Protein AF-A0A142G6P9-F1 (afdb_monomer)

Solvent-accessible surface area (backbone atoms only — not comparable to full-atom values): 4689 Å² total; per-residue (Å²): 133,79,84,58,71,66,60,59,54,54,48,55,51,60,74,39,57,81,37,68,66,48,48,47,52,54,48,50,56,50,46,53,54,52,52,60,51,38,72,79,39,76,83,47,61,67,59,51,53,50,45,53,53,51,50,53,53,47,52,52,51,52,52,50,53,53,52,54,55,55,59,60,65,74,73,76,84,84,134

Radius of gyration: 18.4 Å; Cα contacts (8 Å, |Δi|>4): 22; chains: 1; bounding box: 54×28×44 Å

InterPro domains:
  IPR000589 Small ribosomal subunit protein uS15 [PF00312] (6-70)
  IPR000589 Small ribosomal subunit protein uS15 [PS00362] (34-64)
  IPR000589 Small ribosomal subunit protein uS15 [SM01387] (3-78)
  IPR000589 Small ribosomal subunit protein uS15 [cd00353] (13-68)
  IPR005290 Small ribosomal subunit protein uS15, bacteria [MF_01343_B] (1-70)
  IPR005290 Small ribosomal subunit protein uS15, bacteria [PTHR23321] (8-69)
  IPR009068 uS15/NS1, RNA-binding domain superfamily [SSF47060] (3-70)

Sequence (79 aa):
MGKTPLISAISQEKKNTGSIEFQLFSLTNKIQRISSHLEFHKKDYLSQRGLQKLLAKRERLLSYLSTKKKNTKSGEATS

Mean predicted aligned error: 10.78 Å

Organism: NCBI:txid163685

Secondary structure (DSSP, 8-state):
----HHHHHHHHHHHTTTSHHHHHHHHHHHHHHHHHHHHH-TT-HHHHHHHHHHHHHHHHHHHHHHHHHHHHTTSSS--

Structure (mmCIF, N/CA/C/O backbone):
data_AF-A0A142G6P9-F1
#
_entry.id   AF-A0A142G6P9-F1
#
loop_
_atom_site.group_PDB
_atom_site.id
_atom_site.type_symbol
_atom_site.label_atom_id
_atom_site.label_alt_id
_atom_site.label_comp_id
_atom_site.label_asym_id
_atom_site.label_entity_id
_atom_site.label_seq_id
_atom_site.pdbx_PDB_ins_code
_atom_site.Cartn_x
_atom_site.Cartn_y
_atom_site.Cartn_z
_atom_site.occupancy
_atom_site.B_iso_or_equiv
_atom_site.auth_seq_id
_atom_site.auth_comp_id
_atom_site.auth_asym_id
_atom_site.auth_atom_id
_atom_site.pdbx_PDB_model_num
ATOM 1 N N . MET A 1 1 ? 19.324 23.076 27.696 1.00 42.78 1 MET A N 1
ATOM 2 C CA . MET A 1 1 ? 18.899 23.340 26.304 1.00 42.78 1 MET A CA 1
ATOM 3 C C . MET A 1 1 ? 17.791 22.370 25.930 1.00 42.78 1 MET A C 1
ATOM 5 O O . MET A 1 1 ? 17.855 21.211 26.322 1.00 42.78 1 MET A O 1
ATOM 9 N N . GLY A 1 2 ? 16.718 22.906 25.348 1.00 44.97 2 GLY A N 1
ATOM 10 C CA . GLY A 1 2 ? 15.371 22.335 25.351 1.00 44.97 2 GLY A CA 1
ATOM 11 C C . GLY A 1 2 ? 15.236 21.000 24.626 1.00 44.97 2 GLY A C 1
ATOM 12 O O . GLY A 1 2 ? 15.766 20.807 23.535 1.00 44.97 2 GLY A O 1
ATOM 13 N N . LYS A 1 3 ? 14.481 20.089 25.246 1.00 48.22 3 LYS A N 1
ATOM 14 C CA . LYS A 1 3 ? 13.997 18.860 24.619 1.00 48.22 3 LYS A CA 1
ATOM 15 C C . LYS A 1 3 ? 13.125 19.279 23.440 1.00 48.22 3 LYS A C 1
ATOM 17 O O . LYS A 1 3 ? 12.105 19.940 23.611 1.00 48.22 3 LYS A O 1
ATOM 22 N N . THR A 1 4 ? 13.612 18.966 22.254 1.00 46.34 4 THR A N 1
ATOM 23 C CA . THR A 1 4 ? 13.063 19.362 20.966 1.00 46.34 4 THR A CA 1
ATOM 24 C C . THR A 1 4 ? 11.595 18.924 20.842 1.00 46.34 4 THR A C 1
ATOM 26 O O . THR A 1 4 ? 11.297 17.741 21.028 1.00 46.34 4 THR A O 1
ATOM 29 N N . PRO A 1 5 ? 10.664 19.833 20.491 1.00 56.16 5 PRO A N 1
ATOM 30 C CA . PRO A 1 5 ? 9.236 19.516 20.330 1.00 56.16 5 PRO A CA 1
ATOM 31 C C . PRO A 1 5 ? 8.965 18.448 19.253 1.00 56.16 5 PRO A C 1
ATOM 33 O O . PRO A 1 5 ? 7.906 17.830 19.226 1.00 56.16 5 PRO A O 1
ATOM 36 N N . LEU A 1 6 ? 9.957 18.163 18.406 1.00 52.06 6 LEU A N 1
ATOM 37 C CA . LEU A 1 6 ? 9.912 17.103 17.405 1.00 52.06 6 LEU A CA 1
ATOM 38 C C . LEU A 1 6 ? 9.782 15.696 18.019 1.00 52.06 6 LEU A C 1
ATOM 40 O O . LEU A 1 6 ? 9.108 14.837 17.457 1.00 52.06 6 LEU A O 1
ATOM 44 N N . ILE A 1 7 ? 10.386 15.448 19.187 1.00 54.25 7 ILE A N 1
ATOM 45 C CA . ILE A 1 7 ? 10.390 14.109 19.800 1.0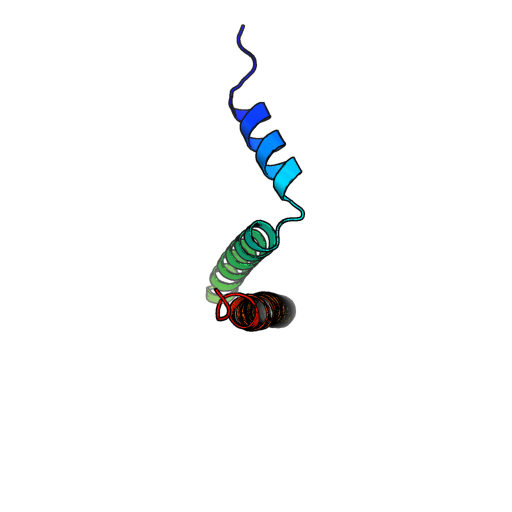0 54.25 7 ILE A CA 1
ATOM 46 C C . ILE A 1 7 ? 9.016 13.773 20.405 1.00 54.25 7 ILE A C 1
ATOM 48 O O . ILE A 1 7 ? 8.591 12.617 20.353 1.00 54.25 7 ILE A O 1
ATOM 52 N N . SER A 1 8 ? 8.284 14.761 20.939 1.00 54.81 8 SER A N 1
ATOM 53 C CA . SER A 1 8 ? 6.934 14.515 21.468 1.00 54.81 8 SER A CA 1
ATOM 54 C C . SER A 1 8 ? 5.919 14.269 20.350 1.00 54.81 8 SER A C 1
ATOM 56 O O . SER A 1 8 ? 5.104 13.356 20.482 1.00 54.81 8 SER A O 1
ATOM 58 N N . ALA A 1 9 ? 6.030 14.992 19.228 1.00 53.16 9 ALA A N 1
ATOM 59 C CA . ALA A 1 9 ? 5.187 14.797 18.049 1.00 53.16 9 ALA A CA 1
ATOM 60 C C . ALA A 1 9 ? 5.335 13.377 17.473 1.00 53.16 9 ALA A C 1
ATOM 62 O O . ALA A 1 9 ? 4.341 12.674 17.289 1.00 53.16 9 ALA A O 1
ATOM 63 N N . ILE A 1 10 ? 6.576 12.898 17.315 1.00 54.50 10 ILE A N 1
ATOM 64 C CA . ILE A 1 10 ? 6.858 11.527 16.855 1.00 54.50 10 ILE A CA 1
ATOM 65 C C . ILE A 1 10 ? 6.320 10.489 17.854 1.00 54.50 10 ILE A C 1
ATOM 67 O O . ILE A 1 10 ? 5.820 9.441 17.455 1.00 54.50 10 ILE A O 1
ATOM 71 N N . SER A 1 11 ? 6.388 10.761 19.161 1.00 51.31 11 SER A N 1
ATOM 72 C CA . SER A 1 11 ? 5.890 9.842 20.195 1.00 51.31 11 SER A CA 1
ATOM 73 C C . SER A 1 11 ? 4.354 9.740 20.214 1.00 51.31 11 SER A C 1
ATOM 75 O O . SER A 1 11 ? 3.814 8.640 20.351 1.00 51.31 11 SER A O 1
ATOM 77 N N . GLN A 1 12 ? 3.630 10.847 19.997 1.00 53.47 12 GLN A N 1
ATOM 78 C CA . GLN A 1 12 ? 2.167 10.840 19.829 1.00 53.47 12 GLN A CA 1
ATOM 79 C C . GLN A 1 12 ? 1.724 10.151 18.528 1.00 53.47 12 GLN A C 1
ATOM 81 O O . GLN A 1 12 ? 0.733 9.414 18.545 1.00 53.47 12 GLN A O 1
ATOM 86 N N . GLU A 1 13 ? 2.475 10.307 17.433 1.00 51.84 13 GLU A N 1
ATOM 87 C CA . GLU A 1 13 ? 2.272 9.539 16.194 1.00 51.84 13 GLU A CA 1
ATOM 88 C C . GLU A 1 13 ? 2.526 8.040 16.406 1.00 51.84 13 GLU A C 1
ATOM 90 O O . GLU A 1 13 ? 1.750 7.199 15.940 1.00 51.84 13 GLU A O 1
ATOM 95 N N . LYS A 1 14 ? 3.559 7.684 17.184 1.00 51.44 14 LYS A N 1
ATOM 96 C CA . LY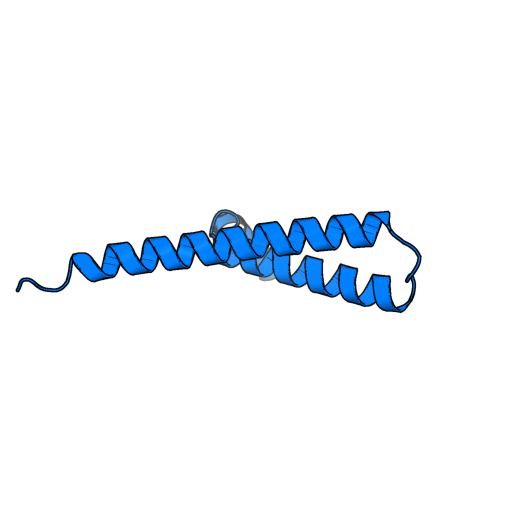S A 1 14 ? 3.883 6.289 17.523 1.00 51.44 14 LYS A CA 1
ATOM 97 C C . LYS A 1 14 ? 2.783 5.629 18.361 1.00 51.44 14 LYS A C 1
ATOM 99 O O . LYS A 1 14 ? 2.442 4.468 18.144 1.00 51.44 14 LYS A O 1
ATOM 104 N N . LYS A 1 15 ? 2.170 6.388 19.278 1.00 52.91 15 LYS A N 1
ATOM 105 C CA . LYS A 1 15 ? 1.037 5.933 20.105 1.00 52.91 15 LYS A CA 1
ATOM 106 C C . LYS A 1 15 ? -0.242 5.704 19.291 1.00 52.91 15 LYS A C 1
ATOM 108 O O . LYS A 1 15 ? -1.033 4.835 19.641 1.00 52.91 15 LYS A O 1
ATOM 113 N N . ASN A 1 16 ? -0.418 6.431 18.187 1.00 57.25 16 ASN A N 1
ATOM 114 C CA . ASN A 1 16 ? -1.564 6.301 17.281 1.00 57.25 16 ASN A CA 1
ATOM 115 C C . ASN A 1 16 ? -1.273 5.454 16.034 1.00 57.25 16 ASN A C 1
ATOM 117 O O . ASN A 1 16 ? -2.144 5.315 15.178 1.00 57.25 16 ASN A O 1
ATOM 121 N N . THR A 1 17 ? -0.095 4.826 15.937 1.00 56.78 17 THR A N 1
ATOM 122 C CA . THR A 1 17 ? 0.312 4.026 14.765 1.00 56.78 17 THR A CA 1
ATOM 123 C C . THR A 1 17 ? -0.624 2.839 14.495 1.00 56.78 17 THR A C 1
ATOM 125 O O . THR A 1 17 ? -0.735 2.376 13.361 1.00 56.78 17 THR A O 1
ATOM 128 N N . GLY A 1 18 ? -1.337 2.366 15.524 1.00 62.41 18 GLY A N 1
ATOM 129 C CA . GLY A 1 18 ? -2.360 1.325 15.407 1.00 62.41 18 GLY A CA 1
ATOM 130 C C . GLY A 1 18 ? -3.737 1.821 14.954 1.00 62.41 18 GLY A C 1
ATOM 131 O O . GLY A 1 18 ? -4.554 1.001 14.534 1.00 62.41 18 GLY A O 1
ATOM 132 N N . SER A 1 19 ? -4.006 3.132 14.999 1.00 80.00 19 SER A N 1
ATOM 133 C CA . SER A 1 19 ? -5.300 3.6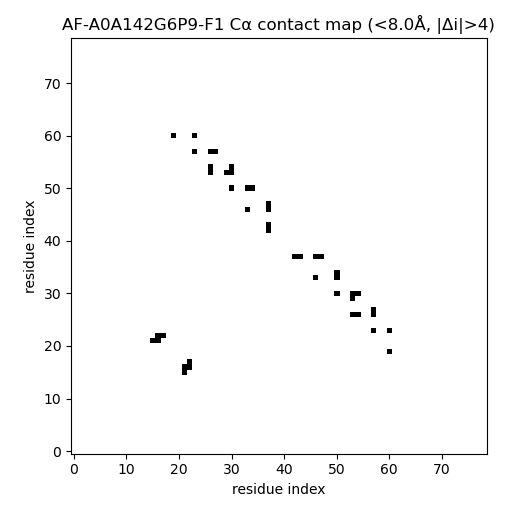89 14.598 1.00 80.00 19 SER A CA 1
ATOM 134 C C . SER A 1 19 ? -5.539 3.477 13.106 1.00 80.00 19 SER A C 1
ATOM 136 O O . SER A 1 19 ? -4.644 3.651 12.275 1.00 80.00 19 SER A O 1
ATOM 138 N N . ILE A 1 20 ? -6.772 3.120 12.754 1.00 84.12 20 ILE A N 1
ATOM 139 C CA . ILE A 1 20 ? -7.179 2.911 11.360 1.00 84.12 20 ILE A CA 1
ATOM 140 C C . ILE A 1 20 ? -7.002 4.205 10.550 1.00 84.12 20 ILE A C 1
ATOM 142 O O . ILE A 1 20 ? -6.625 4.150 9.381 1.00 84.12 20 ILE A O 1
ATOM 146 N N . GLU A 1 21 ? -7.195 5.366 11.177 1.00 84.06 21 GLU A N 1
ATOM 147 C CA . GLU A 1 21 ? -6.993 6.681 10.558 1.00 84.06 21 GLU A CA 1
ATOM 148 C C . GLU A 1 21 ? -5.525 6.914 10.185 1.00 84.06 21 GLU A C 1
ATOM 150 O O . GLU A 1 21 ? -5.220 7.300 9.056 1.00 84.06 21 GLU A O 1
ATOM 155 N N . PHE A 1 22 ? -4.598 6.584 11.089 1.00 86.12 22 PHE A N 1
ATOM 156 C CA . PHE A 1 22 ? -3.165 6.673 10.809 1.00 86.12 22 PHE A CA 1
ATOM 157 C C . PHE A 1 22 ? -2.744 5.694 9.706 1.00 86.12 22 PHE A C 1
ATOM 159 O O . PHE A 1 22 ? -1.959 6.039 8.820 1.00 86.12 22 PHE A O 1
ATOM 166 N N . GLN A 1 23 ? -3.295 4.475 9.713 1.00 88.44 23 GLN A N 1
ATOM 167 C CA . GLN A 1 23 ? -3.043 3.497 8.653 1.00 88.44 23 GLN A CA 1
ATOM 168 C C . GLN A 1 23 ? -3.525 4.005 7.287 1.00 88.44 23 GLN A C 1
ATOM 170 O O . GLN A 1 23 ? -2.802 3.856 6.300 1.00 88.44 23 GLN A O 1
ATOM 175 N N . LEU A 1 24 ? -4.701 4.639 7.223 1.00 89.62 24 LEU A N 1
ATOM 176 C CA . LEU A 1 24 ? -5.209 5.276 6.007 1.00 89.62 24 LEU A CA 1
ATOM 177 C C . LEU A 1 24 ? -4.299 6.413 5.542 1.00 89.62 24 LEU A C 1
ATOM 179 O O . LEU A 1 24 ? -3.923 6.435 4.372 1.00 89.62 24 LEU A O 1
ATOM 183 N N . PHE A 1 25 ? -3.891 7.307 6.444 1.00 89.75 25 PHE A N 1
ATOM 184 C CA . PHE A 1 25 ? -2.971 8.400 6.129 1.00 89.75 25 PHE A CA 1
ATOM 185 C C . PHE A 1 25 ? -1.634 7.883 5.571 1.00 89.75 25 PHE A C 1
ATOM 187 O O . PHE A 1 25 ? -1.187 8.307 4.505 1.00 89.75 25 PHE A O 1
ATOM 194 N N . SER A 1 26 ? -1.030 6.892 6.234 1.00 90.44 26 SER A N 1
ATOM 195 C CA . SER A 1 26 ? 0.225 6.274 5.792 1.00 90.44 26 SER A CA 1
ATOM 196 C C . SER A 1 26 ? 0.099 5.606 4.418 1.00 90.44 26 SER A C 1
ATOM 198 O O . SER A 1 26 ? 0.988 5.748 3.574 1.00 90.44 26 SER A O 1
ATOM 200 N N . LEU A 1 27 ? -1.003 4.888 4.169 1.00 93.69 27 LEU A N 1
ATOM 201 C CA . LEU A 1 27 ? -1.268 4.271 2.868 1.00 93.69 27 LEU A CA 1
ATOM 202 C C . LEU A 1 27 ? -1.448 5.322 1.775 1.00 93.69 27 LEU A C 1
ATOM 204 O O . LEU A 1 27 ? -0.864 5.169 0.706 1.00 93.69 27 LEU A O 1
ATOM 208 N N . THR A 1 28 ? -2.191 6.393 2.050 1.00 94.06 28 THR A N 1
ATOM 209 C CA . THR A 1 28 ? -2.399 7.500 1.111 1.00 94.06 28 THR A CA 1
ATOM 210 C C . THR A 1 28 ? -1.078 8.159 0.722 1.00 94.06 28 THR A C 1
ATOM 212 O O . THR A 1 28 ? -0.793 8.275 -0.467 1.00 94.06 28 THR A O 1
ATOM 215 N N . ASN A 1 29 ? -0.215 8.473 1.692 1.00 95.00 29 ASN A N 1
ATOM 216 C CA . ASN A 1 29 ? 1.103 9.050 1.408 1.00 95.00 29 ASN A CA 1
ATOM 217 C C . ASN A 1 29 ? 1.980 8.115 0.558 1.00 95.00 29 ASN A C 1
ATOM 219 O O . ASN A 1 29 ? 2.681 8.561 -0.350 1.00 95.00 29 ASN A O 1
ATOM 223 N N . LYS A 1 30 ? 1.940 6.800 0.816 1.00 95.00 30 LYS A N 1
ATOM 224 C CA . LYS A 1 30 ? 2.672 5.808 0.008 1.00 95.00 30 LYS A CA 1
ATOM 225 C C . LYS A 1 30 ? 2.128 5.708 -1.417 1.00 95.00 30 LYS A C 1
ATOM 227 O O . LYS A 1 30 ? 2.919 5.668 -2.355 1.00 95.00 30 LYS A O 1
ATOM 232 N N . ILE A 1 31 ? 0.803 5.685 -1.573 1.00 96.88 31 ILE A N 1
ATOM 233 C CA . ILE A 1 31 ? 0.119 5.677 -2.873 1.00 96.88 31 ILE A CA 1
ATOM 234 C C . ILE A 1 31 ? 0.535 6.901 -3.687 1.00 96.88 31 ILE A C 1
ATOM 236 O O . ILE A 1 31 ? 0.947 6.739 -4.829 1.00 96.88 31 ILE A O 1
ATOM 240 N N . GLN A 1 32 ? 0.510 8.095 -3.090 1.00 97.19 32 GLN A N 1
ATOM 241 C CA . GLN A 1 32 ? 0.895 9.332 -3.770 1.00 97.19 32 GLN A CA 1
ATOM 242 C C . GLN A 1 32 ? 2.349 9.284 -4.256 1.00 97.19 32 GLN A C 1
ATOM 244 O O . GLN A 1 32 ? 2.613 9.547 -5.425 1.00 97.19 32 GLN A O 1
ATOM 249 N N . ARG A 1 33 ? 3.286 8.862 -3.395 1.00 96.38 33 ARG A N 1
ATOM 250 C CA . ARG A 1 33 ? 4.709 8.747 -3.760 1.00 96.38 33 ARG A CA 1
ATOM 251 C C . ARG A 1 33 ? 4.948 7.768 -4.909 1.00 96.38 33 ARG A C 1
ATOM 253 O O . ARG A 1 33 ? 5.707 8.079 -5.821 1.00 96.38 33 ARG A O 1
ATOM 260 N N . ILE A 1 34 ? 4.316 6.594 -4.868 1.00 95.81 34 ILE A N 1
ATOM 261 C CA . ILE A 1 34 ? 4.468 5.586 -5.929 1.00 95.81 34 ILE A CA 1
ATOM 262 C C . ILE A 1 34 ? 3.776 6.049 -7.213 1.00 95.81 34 ILE A C 1
ATOM 264 O O . ILE A 1 34 ? 4.302 5.819 -8.296 1.00 95.81 34 ILE A O 1
ATOM 268 N N . SER A 1 35 ? 2.636 6.734 -7.106 1.00 96.31 35 SER A N 1
ATOM 269 C CA . SER A 1 35 ? 1.945 7.305 -8.263 1.00 96.31 35 SER A CA 1
ATOM 270 C C . SER A 1 35 ? 2.845 8.294 -9.003 1.00 96.31 35 SER A C 1
ATOM 272 O O . SER A 1 35 ? 3.056 8.118 -10.197 1.00 96.31 35 SER A O 1
ATOM 274 N N . SER A 1 36 ? 3.455 9.254 -8.297 1.00 96.88 36 SER A N 1
ATOM 275 C CA . SER A 1 36 ? 4.397 10.206 -8.905 1.00 96.88 36 SER A CA 1
ATOM 276 C C . SER A 1 36 ? 5.638 9.520 -9.487 1.00 96.88 36 SER A C 1
ATOM 278 O O . SER A 1 36 ? 6.091 9.887 -10.564 1.00 96.88 36 SER A O 1
ATOM 280 N N . HIS A 1 37 ? 6.177 8.482 -8.833 1.00 95.38 37 HIS A N 1
ATOM 281 C CA . HIS A 1 37 ? 7.281 7.681 -9.393 1.00 95.38 37 HIS A CA 1
ATOM 282 C C . HIS A 1 37 ? 6.905 7.045 -10.740 1.00 95.38 37 HIS A C 1
ATOM 284 O O . HIS A 1 37 ? 7.679 7.076 -11.697 1.00 95.38 37 HIS A O 1
ATOM 290 N N . LEU A 1 38 ? 5.694 6.499 -10.844 1.00 97.12 38 LEU A N 1
ATOM 291 C CA . LEU A 1 38 ? 5.218 5.814 -12.046 1.00 97.12 38 LEU A CA 1
ATOM 292 C C . LEU A 1 38 ? 4.908 6.752 -13.219 1.00 97.12 38 LEU A C 1
ATOM 294 O O . LEU A 1 38 ? 4.892 6.282 -14.358 1.00 97.12 38 LEU A O 1
ATOM 298 N N . GLU A 1 39 ? 4.710 8.051 -12.981 1.00 96.38 39 GLU A N 1
ATOM 299 C CA . GLU A 1 39 ? 4.565 9.044 -14.057 1.00 96.38 39 GLU A CA 1
ATOM 300 C C . GLU A 1 39 ? 5.819 9.093 -14.940 1.00 96.38 39 GLU A C 1
ATOM 302 O O . GLU A 1 39 ? 5.712 9.124 -16.171 1.00 96.38 39 GLU A O 1
ATOM 307 N N . PHE A 1 40 ? 6.997 9.004 -14.315 1.00 97.12 40 PHE A N 1
ATOM 308 C CA . PHE A 1 40 ? 8.295 8.971 -14.991 1.00 97.12 40 PHE A CA 1
ATOM 309 C C . PHE A 1 40 ? 8.735 7.542 -15.351 1.00 97.12 40 PHE A C 1
ATOM 311 O O . PHE A 1 40 ? 9.387 7.329 -16.373 1.00 97.12 40 PHE A O 1
ATOM 318 N N . HIS A 1 41 ? 8.328 6.538 -14.566 1.00 96.00 41 HIS A N 1
ATOM 319 C CA . HIS A 1 41 ? 8.733 5.137 -14.729 1.00 96.00 41 HIS A CA 1
ATOM 320 C C . HIS A 1 41 ? 7.574 4.221 -15.154 1.00 96.00 41 HIS A C 1
ATOM 322 O O . HIS A 1 41 ? 7.277 3.212 -14.516 1.00 96.00 41 HIS A O 1
ATOM 328 N N . LYS A 1 42 ? 6.934 4.528 -16.290 1.00 93.81 42 LYS A N 1
ATOM 329 C CA . LYS A 1 42 ? 5.723 3.824 -16.773 1.00 93.81 42 LYS A CA 1
ATOM 330 C C . LYS A 1 42 ? 5.884 2.315 -17.012 1.00 93.81 42 LYS A C 1
ATOM 332 O O . LYS A 1 42 ? 4.888 1.601 -17.043 1.00 93.81 42 LYS A O 1
ATOM 337 N N . LYS A 1 43 ? 7.115 1.829 -17.205 1.00 97.00 43 LYS A N 1
ATOM 338 C CA . LYS A 1 43 ? 7.427 0.402 -17.423 1.00 97.00 43 LYS A CA 1
ATOM 339 C C . LYS A 1 43 ? 7.776 -0.353 -16.135 1.00 97.00 43 LYS A C 1
ATOM 341 O O . LYS A 1 43 ? 8.094 -1.536 -16.194 1.00 97.00 43 LYS A O 1
ATOM 346 N N . ASP A 1 44 ? 7.736 0.302 -14.976 1.00 97.44 44 ASP A N 1
ATOM 347 C CA . ASP A 1 44 ? 7.975 -0.351 -13.690 1.00 97.44 44 ASP A CA 1
ATOM 348 C C . ASP A 1 44 ? 6.720 -1.111 -13.221 1.00 97.44 44 ASP A C 1
ATOM 350 O O . ASP A 1 44 ? 5.935 -0.664 -12.378 1.00 97.44 44 ASP A O 1
ATOM 354 N N . TYR A 1 45 ? 6.518 -2.292 -13.808 1.00 97.06 45 TYR A N 1
ATOM 355 C CA . TYR A 1 45 ? 5.366 -3.154 -13.533 1.00 97.06 45 TYR A CA 1
ATOM 356 C C . TYR A 1 45 ? 5.348 -3.693 -12.094 1.00 97.06 45 TYR A C 1
ATOM 358 O O . TYR A 1 45 ? 4.280 -3.974 -11.543 1.00 97.06 45 TYR A O 1
ATOM 366 N N . LEU A 1 46 ? 6.516 -3.824 -11.455 1.00 97.19 46 LEU A N 1
ATOM 367 C CA . LEU A 1 46 ? 6.612 -4.260 -10.061 1.00 97.19 46 LEU A CA 1
ATOM 368 C C . LEU A 1 46 ? 6.043 -3.189 -9.128 1.00 97.19 46 LEU A C 1
ATOM 370 O O . LEU A 1 46 ? 5.209 -3.505 -8.271 1.00 97.19 46 LEU A O 1
ATOM 374 N N . SER A 1 47 ? 6.415 -1.925 -9.344 1.00 94.50 47 SER A N 1
ATOM 375 C CA . SER A 1 47 ? 5.858 -0.790 -8.605 1.00 94.50 47 SER A CA 1
ATOM 376 C C . SER A 1 47 ? 4.366 -0.594 -8.882 1.00 94.50 47 SER A C 1
ATOM 378 O O . SER A 1 47 ? 3.608 -0.362 -7.941 1.00 94.50 47 SER A O 1
ATOM 380 N N . GLN A 1 48 ? 3.900 -0.783 -10.124 1.00 97.12 48 GLN A N 1
ATOM 381 C CA . GLN A 1 48 ? 2.463 -0.761 -10.454 1.00 97.12 48 GLN A CA 1
ATOM 382 C C . GLN A 1 48 ? 1.677 -1.829 -9.686 1.00 97.12 48 GLN A C 1
ATOM 384 O O . GLN A 1 4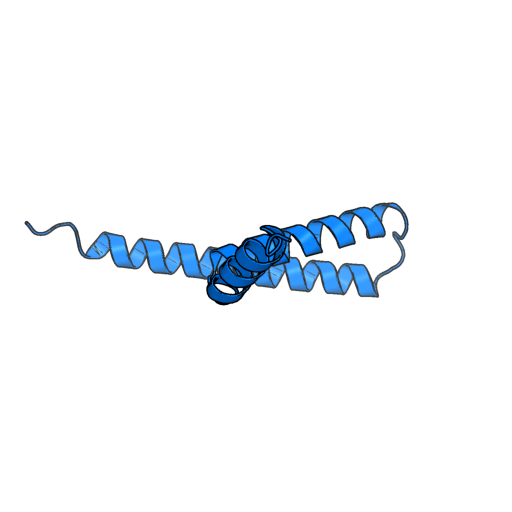8 ? 0.637 -1.542 -9.088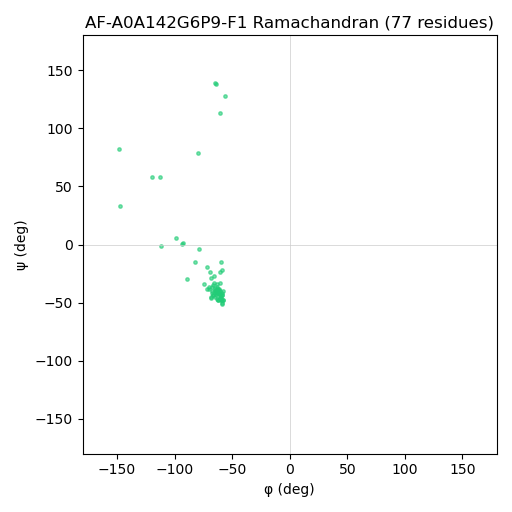 1.00 97.12 48 GLN A O 1
ATOM 389 N N . ARG A 1 49 ? 2.195 -3.062 -9.630 1.00 97.38 49 ARG A N 1
ATO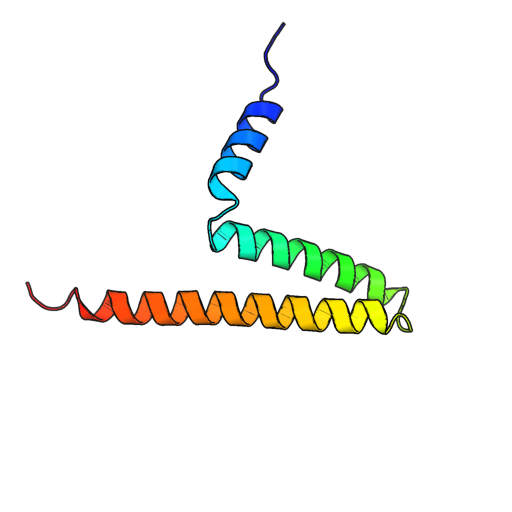M 390 C CA . ARG A 1 49 ? 1.581 -4.140 -8.845 1.00 97.38 49 ARG A CA 1
ATOM 391 C C . ARG A 1 49 ? 1.580 -3.814 -7.349 1.00 97.38 49 ARG A C 1
ATOM 393 O O . ARG A 1 49 ? 0.611 -4.117 -6.651 1.00 97.38 49 ARG A O 1
ATOM 400 N N . GLY A 1 50 ? 2.648 -3.196 -6.846 1.00 96.94 50 GLY A N 1
ATOM 401 C CA . GLY A 1 50 ? 2.722 -2.688 -5.475 1.00 96.94 50 GLY A CA 1
ATOM 402 C C . GLY A 1 50 ? 1.649 -1.635 -5.187 1.00 96.94 50 GLY A C 1
ATOM 403 O O . GLY A 1 50 ? 0.938 -1.740 -4.186 1.00 96.94 50 GLY A O 1
ATOM 404 N N . LEU A 1 51 ? 1.471 -0.677 -6.098 1.00 97.25 51 LEU A N 1
ATOM 405 C CA . LEU A 1 51 ? 0.453 0.368 -6.014 1.00 97.25 51 LEU A CA 1
ATOM 406 C C . LEU A 1 51 ? -0.965 -0.216 -5.956 1.00 97.25 51 LEU A C 1
ATOM 408 O O . LEU A 1 51 ? -1.741 0.154 -5.076 1.00 97.25 51 LEU A O 1
ATOM 412 N N . GLN A 1 52 ? -1.285 -1.181 -6.823 1.00 97.25 52 GLN A N 1
ATOM 413 C CA . GLN A 1 52 ? -2.587 -1.859 -6.814 1.00 97.25 52 GLN A CA 1
ATOM 414 C C . GLN A 1 52 ? -2.870 -2.554 -5.474 1.00 97.25 52 GLN A C 1
ATOM 416 O O . GLN A 1 52 ? -3.971 -2.444 -4.935 1.00 97.25 52 GLN A O 1
ATOM 421 N N . LYS A 1 53 ? -1.868 -3.221 -4.884 1.00 97.31 53 LYS A N 1
ATOM 422 C CA . LYS A 1 53 ? -2.006 -3.842 -3.555 1.00 97.31 53 LYS A CA 1
ATOM 423 C C . LYS A 1 53 ? -2.268 -2.807 -2.458 1.00 97.31 53 LYS A C 1
ATOM 425 O O . LYS A 1 53 ? -3.061 -3.067 -1.552 1.00 97.31 53 LYS A O 1
ATOM 430 N N . LEU A 1 54 ? -1.613 -1.647 -2.520 1.00 96.50 54 LEU A N 1
ATOM 431 C CA . LEU A 1 54 ? -1.826 -0.563 -1.558 1.00 96.50 54 LEU A CA 1
ATOM 432 C C . LEU A 1 54 ? -3.231 0.034 -1.679 1.00 96.50 54 LEU A C 1
ATOM 434 O O . LEU A 1 54 ? -3.884 0.224 -0.653 1.00 96.50 54 LEU A O 1
ATOM 438 N N . LEU A 1 55 ? -3.711 0.259 -2.906 1.00 96.44 55 LEU A N 1
ATOM 439 C CA . LEU A 1 55 ? -5.082 0.701 -3.172 1.00 96.44 55 LEU A CA 1
ATOM 440 C C . LEU A 1 55 ? -6.097 -0.300 -2.609 1.00 96.44 55 LEU A C 1
ATOM 442 O O . LEU A 1 55 ? -6.928 0.080 -1.789 1.00 96.44 55 LEU A O 1
ATOM 446 N N . ALA A 1 56 ? -5.961 -1.591 -2.929 1.00 96.50 56 ALA A N 1
ATOM 447 C CA . ALA A 1 56 ? -6.847 -2.636 -2.411 1.00 96.50 56 ALA A CA 1
ATOM 448 C C . ALA A 1 56 ? -6.861 -2.696 -0.872 1.00 96.50 56 ALA A C 1
ATOM 450 O O . ALA A 1 56 ? -7.915 -2.855 -0.252 1.00 96.50 56 ALA A O 1
ATOM 451 N N . LYS A 1 57 ? -5.699 -2.524 -0.226 1.00 95.12 57 LYS A N 1
ATOM 452 C CA . LYS A 1 57 ? -5.611 -2.462 1.240 1.00 95.12 57 LYS A CA 1
ATOM 453 C C . LYS A 1 57 ? -6.34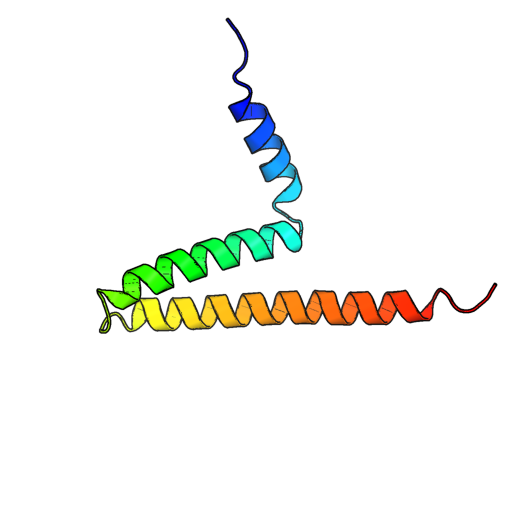7 -1.243 1.805 1.00 95.12 57 LYS A C 1
ATOM 455 O O . LYS A 1 57 ? -7.034 -1.380 2.817 1.00 95.12 57 LYS A O 1
ATOM 460 N N . ARG A 1 58 ? -6.221 -0.075 1.165 1.00 94.50 58 ARG A N 1
ATOM 461 C CA . ARG A 1 58 ? -6.920 1.154 1.571 1.00 94.50 58 ARG A CA 1
ATOM 462 C C . ARG A 1 58 ? -8.436 0.986 1.457 1.00 94.50 58 ARG A C 1
ATOM 464 O O . ARG A 1 58 ? -9.142 1.269 2.419 1.00 94.50 58 ARG A O 1
ATOM 471 N N . GLU A 1 59 ? -8.915 0.442 0.341 1.00 94.06 59 GLU A N 1
ATOM 472 C CA . GLU A 1 59 ? -10.344 0.189 0.114 1.00 94.06 59 GLU A CA 1
ATOM 473 C C . GLU A 1 59 ? -10.929 -0.799 1.134 1.00 94.06 59 GLU A C 1
ATOM 475 O O . GLU A 1 59 ? -12.021 -0.582 1.666 1.00 94.06 59 GLU A O 1
ATOM 480 N N . ARG A 1 60 ? -10.176 -1.841 1.514 1.00 92.75 60 ARG A N 1
ATOM 481 C CA . ARG A 1 60 ? -10.590 -2.766 2.582 1.00 92.75 60 ARG A CA 1
ATOM 482 C C . ARG A 1 60 ? -10.719 -2.072 3.942 1.00 92.75 60 ARG A C 1
ATOM 484 O O . ARG A 1 60 ? -11.665 -2.354 4.675 1.00 92.75 60 ARG A O 1
ATOM 491 N N . LEU A 1 61 ? -9.797 -1.170 4.287 1.00 90.88 61 LEU A N 1
ATOM 492 C CA . LEU A 1 61 ? -9.867 -0.407 5.541 1.00 90.88 61 LEU A CA 1
ATOM 493 C C . LEU A 1 61 ? -11.052 0.568 5.555 1.00 90.88 61 LEU A C 1
ATOM 495 O O . LEU A 1 61 ? -11.759 0.649 6.558 1.00 90.88 61 LEU A O 1
ATOM 499 N N . LEU A 1 62 ? -11.317 1.253 4.440 1.00 89.75 62 LEU A N 1
ATOM 500 C CA . LEU A 1 62 ? -12.490 2.124 4.298 1.00 89.75 62 LEU A CA 1
ATOM 501 C C . LEU A 1 62 ? -13.800 1.334 4.393 1.00 89.75 62 LEU A C 1
ATOM 503 O O . LEU A 1 62 ? -14.737 1.759 5.073 1.00 89.75 62 LEU A O 1
ATOM 507 N N . SER A 1 63 ? -13.849 0.152 3.781 1.00 90.69 63 SER A N 1
ATOM 508 C CA . SER A 1 63 ? -15.002 -0.752 3.860 1.00 90.69 63 SER A CA 1
ATOM 509 C C . SER A 1 63 ? -15.245 -1.233 5.292 1.00 90.69 63 SER A C 1
ATOM 511 O O . SER A 1 63 ? -16.387 -1.261 5.758 1.00 90.69 63 SER A O 1
ATOM 513 N N . TYR A 1 64 ? -14.175 -1.549 6.027 1.00 88.12 64 TYR A N 1
ATOM 514 C CA . TYR A 1 64 ? -14.256 -1.920 7.438 1.00 88.12 64 TYR A CA 1
ATOM 515 C C . TYR A 1 64 ? -14.811 -0.777 8.300 1.00 88.12 64 TYR A C 1
ATOM 517 O O . TYR A 1 64 ? -15.746 -0.992 9.071 1.00 88.12 64 TYR A O 1
ATOM 525 N N . LEU A 1 65 ? -14.304 0.450 8.129 1.00 85.69 65 LEU A N 1
ATOM 526 C CA . LEU A 1 65 ? -14.825 1.629 8.832 1.00 85.69 65 LEU A CA 1
ATOM 527 C C . LEU A 1 65 ? -16.296 1.898 8.505 1.00 85.69 65 LEU A C 1
ATOM 529 O O . LEU A 1 65 ? -17.087 2.179 9.40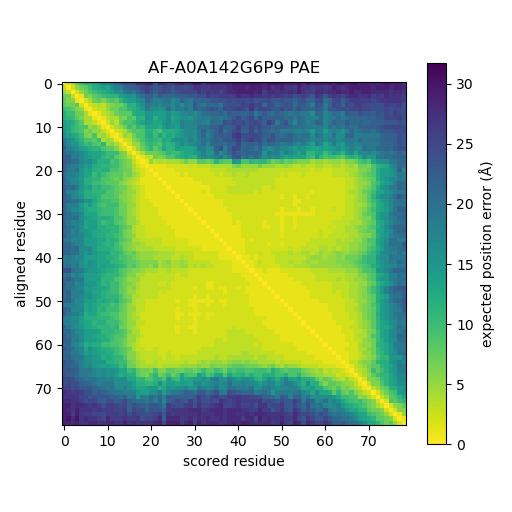5 1.00 85.69 65 LEU A O 1
ATOM 533 N N . SER A 1 66 ? -16.672 1.773 7.233 1.00 83.38 66 SER A N 1
ATOM 534 C CA . SER A 1 66 ? -18.050 1.979 6.776 1.00 83.38 66 SER A CA 1
ATOM 535 C C . SER A 1 66 ? -19.006 0.954 7.388 1.00 83.38 66 SER A C 1
ATOM 537 O O . SER A 1 66 ? -20.095 1.311 7.831 1.00 83.38 66 SER A O 1
ATOM 539 N N . THR A 1 67 ? -18.585 -0.310 7.468 1.00 80.69 67 THR A N 1
ATOM 540 C CA . THR A 1 67 ? -19.369 -1.393 8.083 1.00 80.69 67 THR A CA 1
ATOM 541 C C . THR A 1 67 ? -19.490 -1.197 9.592 1.00 80.69 67 THR A C 1
ATOM 543 O O . THR A 1 67 ? -20.589 -1.262 10.139 1.00 80.69 67 THR A O 1
ATOM 546 N N . LYS A 1 68 ? -18.385 -0.855 10.267 1.00 75.06 68 LYS A N 1
ATOM 547 C CA . LYS A 1 68 ? -18.388 -0.550 11.702 1.00 75.06 68 LYS A CA 1
ATOM 548 C C . LYS A 1 68 ? -19.325 0.618 12.024 1.00 75.06 68 LYS A C 1
ATOM 550 O O . LYS A 1 68 ? -20.094 0.517 12.971 1.00 75.06 68 LYS A O 1
ATOM 555 N N . LYS A 1 69 ? -19.306 1.684 11.213 1.00 70.00 69 LYS A N 1
ATOM 556 C CA . LYS A 1 69 ? -20.174 2.863 11.375 1.00 70.00 69 LYS A CA 1
ATOM 557 C C . LYS A 1 69 ? -21.659 2.549 11.162 1.00 70.00 69 LYS A C 1
ATOM 559 O O . LYS A 1 69 ? -22.498 3.164 11.810 1.00 70.00 69 LYS A O 1
ATOM 564 N N . LYS A 1 70 ? -21.999 1.611 10.270 1.00 63.50 70 LYS A N 1
ATOM 565 C CA . LYS A 1 70 ? -23.386 1.148 10.083 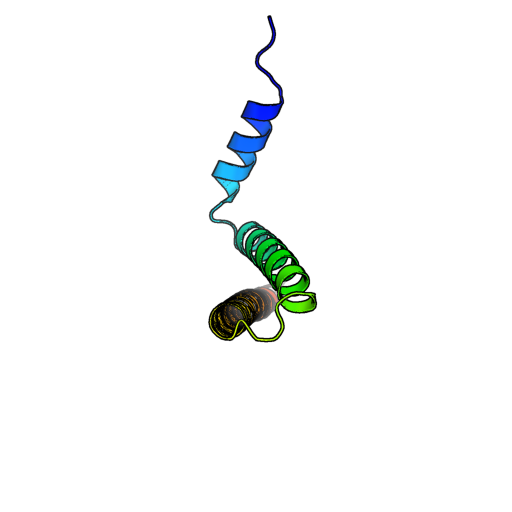1.00 63.50 70 LYS A CA 1
ATOM 566 C C . LYS A 1 70 ? -23.902 0.389 11.309 1.00 63.50 70 LYS A C 1
ATOM 568 O O . LYS A 1 70 ? -25.028 0.635 11.723 1.00 63.50 70 LYS A O 1
ATOM 573 N N . ASN A 1 71 ? -23.067 -0.443 11.930 1.00 60.44 71 ASN A N 1
ATOM 574 C CA . ASN A 1 71 ? -23.450 -1.193 13.131 1.00 60.44 71 ASN A CA 1
ATOM 575 C C . ASN A 1 71 ? -23.685 -0.281 14.346 1.00 60.44 71 ASN A C 1
ATOM 577 O O . ASN A 1 71 ? -24.617 -0.517 15.109 1.00 60.44 71 ASN A O 1
ATOM 581 N N . THR A 1 72 ? -22.927 0.810 14.499 1.00 56.66 72 THR A N 1
ATOM 582 C CA . THR A 1 72 ? -23.154 1.774 15.592 1.00 56.66 72 THR A CA 1
ATOM 583 C C . THR A 1 72 ? -24.439 2.590 15.447 1.00 56.66 72 THR A C 1
ATOM 585 O O . THR A 1 72 ? -24.981 3.021 16.455 1.00 56.66 72 THR A O 1
ATOM 588 N N . LYS A 1 73 ? -24.984 2.759 14.235 1.00 51.91 73 LYS A N 1
ATOM 589 C CA . LYS A 1 73 ? -26.258 3.476 14.025 1.00 51.91 73 LYS A CA 1
ATOM 590 C C . LYS A 1 73 ? -27.514 2.652 14.334 1.00 51.91 73 LYS A C 1
ATOM 592 O O . LYS A 1 73 ? -28.611 3.187 14.256 1.00 51.91 73 LYS A O 1
ATOM 597 N N . SER A 1 74 ? -27.365 1.374 14.684 1.00 46.09 74 SER A N 1
ATOM 598 C CA . SER A 1 74 ? -28.484 0.505 15.083 1.00 46.09 74 SER A CA 1
ATOM 599 C C . SER A 1 74 ? -28.728 0.456 16.600 1.00 46.09 74 SER A C 1
ATOM 601 O O . SER A 1 74 ? -29.647 -0.226 17.036 1.00 46.09 74 SER A O 1
ATOM 603 N N . GLY A 1 75 ? -27.933 1.187 17.398 1.00 48.62 75 GLY A N 1
ATOM 604 C CA . GLY A 1 75 ? -28.042 1.240 18.865 1.00 48.62 75 GLY A CA 1
ATOM 605 C C . GLY A 1 75 ? -28.517 2.576 19.453 1.00 48.62 75 GLY A C 1
ATOM 606 O O . GLY A 1 75 ? -28.654 2.676 20.664 1.00 48.62 75 GLY A O 1
ATOM 607 N N . GLU A 1 76 ? -28.781 3.593 18.629 1.00 48.69 76 GLU A N 1
ATOM 608 C CA . GLU A 1 76 ? -29.260 4.918 19.061 1.00 48.69 76 GLU A CA 1
ATOM 609 C C . GLU A 1 76 ? -30.628 5.206 18.420 1.00 48.69 76 GLU A C 1
ATOM 611 O O . GLU A 1 76 ? -30.793 6.132 17.632 1.00 48.69 76 GLU A O 1
ATOM 616 N N . ALA A 1 77 ? -31.607 4.338 18.681 1.00 52.31 77 ALA A N 1
ATOM 617 C CA . ALA A 1 77 ? -33.010 4.559 18.314 1.00 52.31 77 ALA A CA 1
ATOM 618 C C . ALA A 1 77 ? -33.974 3.918 19.330 1.00 52.31 77 ALA A C 1
ATOM 620 O O . ALA A 1 77 ? -35.038 3.437 18.958 1.00 52.31 77 ALA A O 1
ATOM 621 N N . THR A 1 78 ? -33.595 3.889 20.610 1.00 50.06 78 THR A N 1
ATOM 622 C CA . THR A 1 78 ? -34.505 3.595 21.728 1.00 50.06 78 THR A CA 1
ATOM 623 C C . THR A 1 78 ? -34.055 4.361 22.971 1.00 50.06 78 THR A C 1
ATOM 625 O O . THR A 1 78 ? -33.329 3.815 23.802 1.00 50.06 78 THR A O 1
ATOM 628 N N . SER A 1 79 ? -34.438 5.633 23.067 1.00 39.59 79 SER A N 1
ATOM 629 C CA . SER A 1 79 ? -34.785 6.373 24.295 1.00 39.59 79 SER A CA 1
ATOM 630 C C . SER A 1 79 ? -35.272 7.761 23.907 1.00 39.59 79 SER A C 1
ATOM 632 O O . SER A 1 79 ? -34.569 8.406 23.098 1.00 39.59 79 SER A O 1
#

Foldseek 3Di:
DDDDPVVVVVVVLVVCCPPLVNVLVVLVVLLVVLVVVCVVVVVPVVSVVVSVVSVVVNVVSVVVVVVVVVVVVVPPDDD

pLDDT: mean 78.16, std 20.11, range [39.59, 97.44]